Protein AF-A0A952RM89-F1 (afdb_monomer_lite)

Structure (mmCIF, N/CA/C/O backbone):
data_AF-A0A952RM89-F1
#
_entry.id   AF-A0A952RM89-F1
#
loop_
_atom_site.group_PDB
_atom_site.id
_atom_site.type_symbol
_atom_site.label_atom_id
_atom_site.label_alt_id
_atom_site.label_comp_id
_atom_site.label_asym_id
_atom_site.label_entity_id
_atom_site.label_seq_id
_atom_site.pdbx_PDB_ins_code
_atom_site.Cartn_x
_atom_site.Cartn_y
_atom_site.Cartn_z
_atom_site.occupancy
_atom_site.B_iso_or_equiv
_atom_site.auth_seq_id
_atom_site.auth_comp_id
_atom_site.auth_asym_id
_atom_site.auth_atom_id
_atom_site.pdbx_PDB_model_num
ATOM 1 N N . MET A 1 1 ? -12.213 40.954 59.043 1.00 38.50 1 MET A N 1
ATOM 2 C CA . MET A 1 1 ? -11.332 39.771 59.157 1.00 38.50 1 MET A CA 1
ATOM 3 C C . MET A 1 1 ? -11.614 38.886 57.953 1.00 38.50 1 MET A C 1
ATOM 5 O O . MET A 1 1 ? -12.607 38.172 57.959 1.00 38.50 1 MET A O 1
ATOM 9 N N . ASN A 1 2 ? -10.821 39.025 56.887 1.00 37.66 2 ASN A N 1
ATOM 10 C CA . ASN A 1 2 ? -11.003 38.271 55.644 1.00 37.66 2 ASN A CA 1
ATOM 11 C C . ASN A 1 2 ? -10.284 36.925 55.773 1.00 37.66 2 ASN A C 1
ATOM 13 O O . ASN A 1 2 ? -9.078 36.901 56.008 1.00 37.66 2 ASN A O 1
ATOM 17 N N . LYS A 1 3 ? -11.033 35.823 55.663 1.00 43.03 3 LYS A N 1
ATOM 18 C CA . LYS A 1 3 ? -10.481 34.467 55.589 1.00 43.03 3 LYS A CA 1
ATOM 19 C C . LYS A 1 3 ? -9.925 34.243 54.182 1.00 43.03 3 LYS A C 1
ATOM 21 O O . LYS A 1 3 ? -10.657 34.394 53.207 1.00 43.03 3 LYS A O 1
ATOM 26 N N . SER A 1 4 ? -8.641 33.916 54.094 1.00 46.44 4 SER A N 1
ATOM 27 C CA . SER A 1 4 ? -7.998 33.422 52.875 1.00 46.44 4 SER A CA 1
ATOM 28 C C . SER A 1 4 ? -8.667 32.117 52.417 1.00 46.44 4 SER A C 1
ATOM 30 O O . SER A 1 4 ? -9.022 31.311 53.279 1.00 46.44 4 SER A O 1
ATOM 32 N N . PRO A 1 5 ? -8.847 31.878 51.107 1.00 50.34 5 PRO A N 1
ATOM 33 C CA . PRO A 1 5 ? -9.315 30.588 50.622 1.00 50.34 5 PRO A CA 1
ATOM 34 C C . PRO A 1 5 ? -8.216 29.538 50.821 1.00 50.34 5 PRO A C 1
ATOM 36 O O . PRO A 1 5 ? -7.057 29.758 50.468 1.00 50.34 5 PRO A O 1
ATOM 39 N N . GLU A 1 6 ? -8.589 28.418 51.433 1.00 52.19 6 GLU A N 1
ATOM 40 C CA . GLU A 1 6 ? -7.735 27.256 51.662 1.00 52.19 6 GLU A CA 1
ATOM 41 C C . GLU A 1 6 ? -7.267 26.687 50.315 1.00 52.19 6 GLU A C 1
ATOM 43 O O . GLU A 1 6 ? -8.071 26.277 49.476 1.00 52.19 6 GLU A O 1
ATOM 48 N N . SER A 1 7 ? -5.951 26.696 50.094 1.00 53.19 7 SER A N 1
ATOM 49 C CA . SER A 1 7 ? -5.311 26.053 48.950 1.00 53.19 7 SER A CA 1
ATOM 50 C C . SER A 1 7 ? -5.584 24.550 48.997 1.00 53.19 7 SER A C 1
ATOM 52 O O . SER A 1 7 ? -5.191 23.878 49.950 1.00 53.19 7 SER A O 1
ATOM 54 N N . GLN A 1 8 ? -6.242 24.014 47.969 1.00 52.75 8 GLN A N 1
ATOM 55 C CA . GLN A 1 8 ? -6.371 22.568 47.791 1.00 52.75 8 GLN A CA 1
ATOM 56 C C . GLN A 1 8 ? -4.973 21.926 47.683 1.00 52.75 8 GLN A C 1
ATOM 58 O O . GLN A 1 8 ? -4.091 22.514 47.048 1.00 52.75 8 GLN A O 1
ATOM 63 N N . PRO A 1 9 ? -4.740 20.740 48.276 1.00 46.28 9 PRO A N 1
ATOM 64 C CA . PRO A 1 9 ? -3.473 20.038 48.122 1.00 46.28 9 PRO A CA 1
ATOM 65 C C . PRO A 1 9 ? -3.298 19.608 46.662 1.00 46.28 9 PRO A C 1
ATOM 67 O O . PRO A 1 9 ? -4.144 18.921 46.091 1.00 46.28 9 PRO A O 1
ATOM 70 N N . THR A 1 10 ? -2.193 20.032 46.052 1.00 49.34 10 THR A N 1
ATOM 71 C CA . THR A 1 10 ? -1.771 19.593 44.720 1.00 49.34 10 THR A CA 1
ATOM 72 C C . THR A 1 10 ? -1.633 18.067 44.725 1.00 49.34 10 THR A C 1
ATOM 74 O O . THR A 1 10 ? -0.950 17.552 45.614 1.00 49.34 10 THR A O 1
ATOM 77 N N . PRO A 1 11 ? -2.225 17.324 43.771 1.00 48.75 11 PRO A N 1
ATOM 78 C CA . PRO A 1 11 ? -1.987 15.889 43.675 1.00 48.75 11 PRO A CA 1
ATOM 79 C C . PRO A 1 11 ? -0.485 15.642 43.499 1.00 48.75 11 PRO A C 1
ATOM 81 O O . PRO A 1 11 ? 0.167 16.304 42.683 1.00 48.75 11 PRO A O 1
ATOM 84 N N . GLU A 1 12 ? 0.069 14.726 44.296 1.00 48.28 12 GLU A N 1
ATOM 85 C CA . GLU A 1 12 ? 1.467 14.313 44.202 1.00 48.28 12 GLU A CA 1
ATOM 86 C C . GLU A 1 12 ? 1.755 13.891 42.757 1.00 48.28 12 GLU A C 1
ATOM 88 O O . GLU A 1 12 ? 1.209 12.908 42.251 1.00 48.28 12 GLU A O 1
ATOM 93 N N . ARG A 1 13 ? 2.593 14.663 42.056 1.00 44.50 13 ARG A N 1
ATOM 94 C CA . ARG A 1 13 ? 3.084 14.267 40.737 1.00 44.50 13 ARG A CA 1
ATOM 95 C C . ARG A 1 13 ? 3.901 12.999 40.932 1.00 44.50 13 ARG A C 1
ATOM 97 O O . ARG A 1 13 ? 5.024 13.068 41.430 1.00 44.50 13 ARG A O 1
ATOM 104 N N . GLN A 1 14 ? 3.351 11.858 40.523 1.00 48.06 14 GLN A N 1
ATOM 105 C CA . GLN A 1 14 ? 4.152 10.653 40.357 1.00 48.06 14 GLN A CA 1
ATOM 106 C C . GLN A 1 14 ? 5.340 11.009 39.449 1.00 48.06 14 GLN A C 1
ATOM 108 O O . GLN A 1 14 ? 5.133 11.659 38.416 1.00 48.06 14 GLN A O 1
ATOM 113 N N . PRO A 1 15 ? 6.582 10.666 39.832 1.00 49.31 15 PRO A N 1
ATOM 114 C CA . PRO A 1 15 ? 7.746 10.982 39.022 1.00 49.31 15 PRO A CA 1
ATOM 115 C C . PRO A 1 15 ? 7.559 10.389 37.622 1.00 49.31 15 PRO A C 1
ATOM 117 O O . PRO A 1 15 ? 7.310 9.193 37.460 1.00 49.31 15 PRO A O 1
ATOM 120 N N . GLY A 1 16 ? 7.624 11.255 36.607 1.00 51.66 16 GLY A N 1
ATOM 121 C CA . GLY A 1 16 ? 7.595 10.843 35.207 1.00 51.66 16 GLY A CA 1
ATOM 122 C C . GLY A 1 16 ? 8.724 9.855 34.905 1.00 51.66 16 GLY A C 1
ATOM 123 O O . GLY A 1 16 ? 9.773 9.878 35.546 1.00 51.66 16 GLY A O 1
ATOM 124 N N . ARG A 1 17 ? 8.475 8.958 33.946 1.00 53.81 17 ARG A N 1
ATOM 125 C CA . ARG A 1 17 ? 9.337 7.813 33.618 1.00 53.81 17 ARG A CA 1
ATOM 126 C C . ARG A 1 17 ? 10.746 8.238 33.199 1.00 53.81 17 ARG A C 1
ATOM 128 O O . ARG A 1 17 ? 10.909 9.158 32.403 1.00 53.81 17 ARG A O 1
ATOM 135 N N . ASP A 1 18 ? 11.734 7.485 33.666 1.00 50.47 18 ASP A N 1
ATOM 136 C CA . ASP A 1 18 ? 13.108 7.575 33.188 1.00 50.47 18 ASP A CA 1
ATOM 137 C C . ASP A 1 18 ? 13.239 6.822 31.849 1.00 50.47 18 ASP A C 1
ATOM 139 O O . ASP A 1 18 ? 12.901 5.641 31.751 1.00 50.47 18 ASP A O 1
ATOM 143 N N . PHE A 1 19 ? 13.690 7.516 30.800 1.00 51.19 19 PHE A N 1
ATOM 144 C CA . PHE A 1 19 ? 13.893 6.969 29.448 1.00 51.19 19 PHE A CA 1
ATOM 145 C C . PHE A 1 19 ? 15.169 6.120 29.337 1.00 51.19 19 PHE A C 1
ATOM 147 O O . PHE A 1 19 ? 15.497 5.631 28.256 1.00 51.19 19 PHE A O 1
ATOM 154 N N . THR A 1 20 ? 15.904 5.966 30.439 1.00 50.66 20 THR A N 1
ATOM 155 C CA . THR A 1 20 ? 17.244 5.379 30.455 1.00 50.66 20 THR A CA 1
ATOM 156 C C . THR A 1 20 ? 17.312 3.939 30.971 1.00 50.66 20 THR A C 1
ATOM 158 O O . THR A 1 20 ? 18.407 3.381 30.970 1.00 50.66 20 THR A O 1
ATOM 161 N N . ASP A 1 21 ? 16.198 3.292 31.358 1.00 58.09 21 ASP A N 1
ATOM 162 C CA . ASP A 1 21 ? 16.218 1.877 31.783 1.00 58.09 21 ASP A CA 1
ATOM 163 C C . ASP A 1 21 ? 15.829 0.910 30.640 1.00 58.09 21 ASP A C 1
ATOM 165 O O . ASP A 1 21 ? 14.639 0.696 30.383 1.00 58.09 21 ASP A O 1
ATOM 169 N N . PRO A 1 22 ? 16.805 0.267 29.963 1.00 56.78 22 PRO A N 1
ATOM 170 C CA . PRO A 1 22 ? 16.560 -0.646 28.845 1.00 56.78 22 PRO A CA 1
ATOM 171 C C . PRO A 1 22 ? 15.954 -1.995 29.261 1.00 56.78 22 PRO A C 1
ATOM 173 O O . PRO A 1 22 ? 15.605 -2.796 28.397 1.00 56.78 22 PRO A O 1
ATOM 176 N N . ARG A 1 23 ? 15.833 -2.289 30.565 1.00 57.94 23 ARG A N 1
ATOM 177 C CA . ARG A 1 23 ? 15.307 -3.577 31.058 1.00 57.94 23 ARG A CA 1
ATOM 178 C C . ARG A 1 23 ? 13.782 -3.643 31.068 1.00 57.94 23 ARG A C 1
ATOM 180 O O . ARG A 1 23 ? 13.227 -4.713 31.306 1.00 57.94 23 ARG A O 1
ATOM 187 N N . ARG A 1 24 ? 13.101 -2.525 30.805 1.00 52.31 24 ARG A N 1
ATOM 188 C CA . ARG A 1 24 ? 11.641 -2.452 30.733 1.00 52.31 24 ARG A CA 1
ATOM 189 C C . ARG A 1 24 ? 11.214 -2.191 29.280 1.00 52.31 24 ARG A C 1
ATOM 191 O O . ARG A 1 24 ? 11.482 -1.103 28.774 1.00 52.31 24 ARG A O 1
ATOM 198 N N . PRO A 1 25 ? 10.558 -3.150 28.595 1.00 56.19 25 PRO A N 1
ATOM 199 C CA . PRO A 1 25 ? 10.031 -2.945 27.251 1.00 56.19 25 PRO A CA 1
ATOM 200 C C . PRO A 1 25 ? 9.177 -1.679 27.175 1.00 56.19 25 PRO A C 1
ATOM 202 O O . PRO A 1 25 ? 8.314 -1.437 28.030 1.00 56.19 25 PRO A O 1
ATOM 205 N N . LEU A 1 26 ? 9.405 -0.881 26.130 1.00 53.34 26 LEU A N 1
ATOM 206 C CA . LEU A 1 26 ? 8.572 0.279 25.827 1.00 53.34 26 LEU A CA 1
ATOM 207 C C . LEU A 1 26 ? 7.103 -0.168 25.762 1.00 53.34 26 LEU A C 1
ATOM 209 O O . LEU A 1 26 ? 6.768 -1.145 25.099 1.00 53.34 26 LEU A O 1
ATOM 213 N N . GLY A 1 27 ? 6.227 0.528 26.487 1.00 51.28 27 GLY A N 1
ATOM 214 C CA . GLY A 1 27 ? 4.789 0.236 26.494 1.00 51.28 27 GLY A CA 1
ATOM 215 C C . GLY A 1 27 ? 4.300 -0.777 27.540 1.00 51.28 27 GLY A C 1
ATOM 216 O O . GLY A 1 27 ? 3.088 -0.927 27.696 1.00 51.28 27 GLY A O 1
ATOM 217 N N . GLN A 1 28 ? 5.172 -1.418 28.329 1.00 42.41 28 GLN A N 1
ATOM 218 C CA . GLN A 1 28 ? 4.710 -2.336 29.381 1.00 42.41 28 GLN A CA 1
ATOM 219 C C . GLN A 1 28 ? 4.045 -1.565 30.545 1.00 42.41 28 GLN A C 1
ATOM 221 O O . GLN A 1 28 ? 4.678 -0.728 31.199 1.00 42.41 28 GLN A O 1
ATOM 226 N N . GLY A 1 29 ? 2.753 -1.830 30.781 1.00 50.50 29 GLY A N 1
ATOM 227 C CA . GLY A 1 29 ? 1.904 -1.133 31.762 1.00 50.50 29 GLY A CA 1
ATOM 228 C C . GLY A 1 29 ? 1.152 0.092 31.220 1.00 50.50 29 GLY A C 1
ATOM 229 O O . GLY A 1 29 ? 0.688 0.907 32.004 1.00 50.50 29 GLY A O 1
ATOM 230 N N . VAL A 1 30 ? 1.081 0.274 29.894 1.00 53.72 30 VAL A N 1
ATOM 231 C CA . VAL A 1 30 ? 0.222 1.300 29.253 1.00 53.72 30 VAL A CA 1
ATOM 232 C C . VAL A 1 30 ? -1.169 0.736 28.918 1.00 53.72 30 VAL A C 1
ATOM 234 O O . VAL A 1 30 ? -2.115 1.484 28.716 1.00 53.72 30 VAL A O 1
ATOM 237 N N . ILE A 1 31 ? -1.309 -0.592 28.914 1.00 49.28 31 ILE A N 1
ATOM 238 C CA . ILE A 1 31 ? -2.559 -1.308 28.632 1.00 49.28 31 ILE A CA 1
ATOM 239 C C . ILE A 1 31 ? -2.966 -2.095 29.884 1.00 49.28 31 ILE A C 1
ATOM 241 O O . ILE A 1 31 ? -3.150 -3.308 29.847 1.00 49.28 31 ILE A O 1
ATOM 245 N N . GLU A 1 32 ? -3.032 -1.436 31.037 1.00 45.38 32 GLU A N 1
ATOM 246 C CA . GLU A 1 32 ? -3.715 -2.019 32.192 1.00 45.38 32 GLU A CA 1
ATOM 247 C C . GLU A 1 32 ? -5.142 -1.477 32.219 1.00 45.38 32 GLU A C 1
ATOM 249 O O . GLU A 1 32 ? -5.386 -0.343 32.610 1.00 45.38 32 GLU A O 1
ATOM 254 N N . ARG A 1 33 ? -6.066 -2.332 31.757 1.00 45.19 33 ARG A N 1
ATOM 255 C CA . ARG A 1 33 ? -7.529 -2.173 31.798 1.00 45.19 33 ARG A CA 1
ATOM 256 C C . ARG A 1 33 ? -8.086 -0.968 31.032 1.00 45.19 33 ARG A C 1
ATOM 258 O O . ARG A 1 33 ? -8.640 -0.046 31.616 1.00 45.19 33 ARG A O 1
ATOM 265 N N . ALA A 1 34 ? -8.092 -1.063 29.704 1.00 44.91 34 ALA A N 1
ATOM 266 C CA . ALA A 1 34 ? -9.260 -0.560 28.987 1.00 44.91 34 ALA A CA 1
ATOM 267 C C . ALA A 1 34 ? -10.392 -1.566 29.245 1.00 44.91 34 ALA A C 1
ATOM 269 O O . ALA A 1 34 ? -10.423 -2.638 28.641 1.00 44.91 34 ALA A O 1
ATOM 270 N N . ASP A 1 35 ? -11.250 -1.280 30.225 1.00 41.12 35 ASP A N 1
ATOM 271 C CA . ASP A 1 35 ? -12.509 -2.008 30.386 1.00 41.12 35 ASP A CA 1
ATOM 272 C C . ASP A 1 35 ? -13.259 -1.942 29.041 1.00 41.12 35 ASP A C 1
ATOM 274 O O . ASP A 1 35 ? -13.369 -0.845 28.484 1.00 41.12 35 ASP A O 1
ATOM 278 N N . PRO A 1 36 ? -13.816 -3.043 28.501 1.00 47.62 36 PRO A N 1
ATOM 279 C CA . PRO A 1 36 ? -14.560 -2.989 27.239 1.00 47.62 36 PRO A CA 1
ATOM 280 C C . PRO A 1 36 ? -15.786 -2.056 27.305 1.00 47.62 36 PRO A C 1
ATOM 282 O O . PRO A 1 36 ? -16.352 -1.722 26.269 1.00 47.62 36 PRO A O 1
ATOM 285 N N . PHE A 1 37 ? -16.175 -1.612 28.509 1.00 48.97 37 PHE A N 1
ATOM 286 C CA . PHE A 1 37 ? -17.313 -0.725 28.761 1.00 48.97 37 PHE A CA 1
ATOM 287 C C . PHE A 1 37 ? -17.040 0.420 29.762 1.00 48.97 37 PHE A C 1
ATOM 289 O O . PHE A 1 37 ? -17.991 1.010 30.270 1.00 48.97 37 PHE A O 1
ATOM 296 N N . GLY A 1 38 ? -15.786 0.754 30.084 1.00 37.59 38 GLY A N 1
ATOM 297 C CA 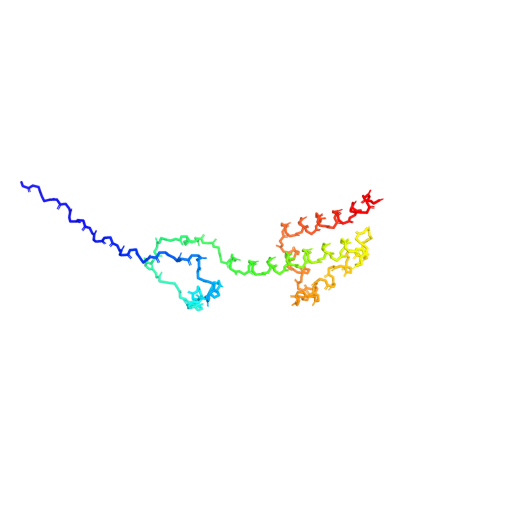. GLY A 1 38 ? -15.479 1.554 31.281 1.00 37.59 38 GLY A CA 1
ATOM 298 C C . GLY A 1 38 ? -14.627 2.792 31.035 1.00 37.59 38 GLY A C 1
ATOM 299 O O . GLY A 1 38 ? -13.414 2.696 30.88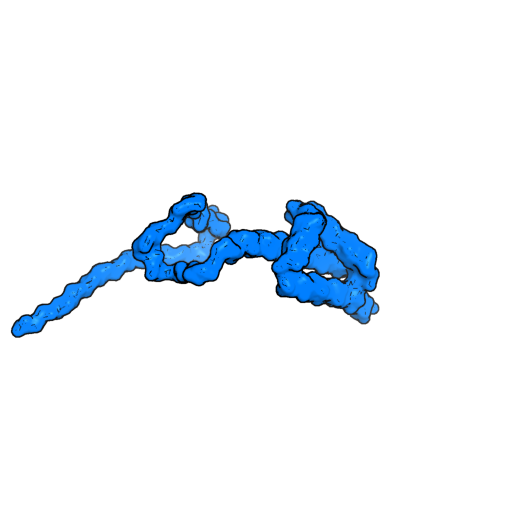5 1.00 37.59 38 GLY A O 1
ATOM 300 N N . GLY A 1 39 ? -15.267 3.959 31.098 1.00 43.12 39 GLY A N 1
ATOM 301 C CA . GLY A 1 39 ? -14.643 5.225 31.474 1.00 43.12 39 GLY A CA 1
ATOM 302 C C . GLY A 1 39 ? -15.492 5.881 32.565 1.00 43.12 39 GLY A C 1
ATOM 303 O O . GLY A 1 39 ? -16.720 5.900 32.457 1.00 43.12 39 GLY A O 1
ATOM 304 N N . ASP A 1 40 ? -14.846 6.362 33.625 1.00 44.03 40 ASP A N 1
ATOM 305 C CA . ASP A 1 40 ? -15.455 7.083 34.746 1.00 44.03 40 ASP A CA 1
ATOM 306 C C . ASP A 1 40 ? -16.289 8.281 34.242 1.00 44.03 40 ASP A C 1
ATOM 308 O O . ASP A 1 40 ? -15.842 9.056 33.396 1.00 44.03 40 ASP A O 1
ATOM 312 N N . MET A 1 41 ? -17.516 8.449 34.751 1.00 48.56 41 MET A N 1
ATOM 313 C CA . MET A 1 41 ? -18.380 9.583 34.389 1.00 48.56 41 MET A CA 1
ATOM 314 C C . MET A 1 41 ? -17.880 10.930 34.941 1.00 48.56 41 MET A C 1
ATOM 316 O O . MET A 1 41 ? -18.397 11.971 34.534 1.00 48.56 41 MET A O 1
ATOM 320 N N . THR A 1 42 ? -16.906 10.927 35.855 1.00 47.84 42 THR A N 1
ATOM 321 C CA . THR A 1 42 ? -16.432 12.119 36.572 1.00 47.84 42 THR A CA 1
ATOM 322 C C . THR A 1 42 ? -15.030 12.598 36.180 1.00 47.84 42 THR A C 1
ATOM 324 O O . THR A 1 42 ? -14.717 13.764 36.431 1.00 47.84 42 THR A O 1
ATOM 327 N N . GLU A 1 43 ? -14.223 11.803 35.463 1.00 44.56 43 GLU A N 1
ATOM 328 C CA . GLU A 1 43 ? -12.957 12.270 34.869 1.00 44.56 43 GLU A CA 1
ATOM 329 C C . GLU A 1 43 ? -13.203 13.044 33.566 1.00 44.56 43 GLU A C 1
ATOM 331 O O . GLU A 1 43 ? -12.964 12.604 32.442 1.00 44.56 43 GLU A O 1
ATOM 336 N N . GLY A 1 44 ? -13.725 14.255 33.723 1.00 44.38 44 GLY A N 1
ATOM 337 C CA . GLY A 1 44 ? -13.983 15.183 32.637 1.00 44.38 44 GLY A CA 1
ATOM 338 C C . GLY A 1 44 ? -12.840 16.155 32.360 1.00 44.38 44 GLY A C 1
ATOM 339 O O . GLY A 1 44 ? -13.130 17.337 32.316 1.00 44.38 44 GLY A O 1
ATOM 340 N N . VAL A 1 45 ? -11.582 15.740 32.148 1.00 44.22 45 VAL A N 1
ATOM 341 C CA . VAL A 1 45 ? -10.558 16.615 31.519 1.00 44.22 45 VAL A CA 1
ATOM 342 C C . VAL A 1 45 ? -9.483 15.790 30.799 1.00 44.22 45 VAL A C 1
ATOM 344 O O . VAL A 1 45 ? -8.368 15.716 31.273 1.00 44.22 45 VAL A O 1
ATOM 347 N N . TYR A 1 46 ? -9.810 15.167 29.665 1.00 44.69 46 TYR A N 1
ATOM 348 C CA . TYR A 1 46 ? -8.953 15.028 28.468 1.00 44.69 46 TYR A CA 1
ATOM 349 C C . TYR A 1 46 ? -9.829 14.441 27.348 1.00 44.69 46 TYR A C 1
ATOM 351 O O . TYR A 1 46 ? -9.930 13.236 27.167 1.00 44.69 46 TYR A O 1
ATOM 359 N N . GLY A 1 47 ? -10.509 15.324 26.608 1.00 39.62 47 GLY A N 1
ATOM 360 C CA . GLY A 1 47 ? -10.979 15.024 25.251 1.00 39.62 47 GLY A CA 1
ATOM 361 C C . GLY A 1 47 ? -12.122 14.017 25.112 1.00 39.62 47 GLY A C 1
ATOM 362 O O . GLY A 1 47 ? -12.046 13.126 24.272 1.00 39.62 47 GLY A O 1
ATOM 363 N N . ARG A 1 48 ? -13.221 14.183 25.858 1.00 34.88 48 ARG A N 1
ATOM 364 C CA . ARG A 1 48 ? -14.496 13.544 25.498 1.00 34.88 48 ARG A CA 1
ATOM 365 C C . ARG A 1 48 ? -14.991 14.169 24.187 1.00 34.88 48 ARG A C 1
ATOM 367 O O . ARG A 1 48 ? -15.601 15.23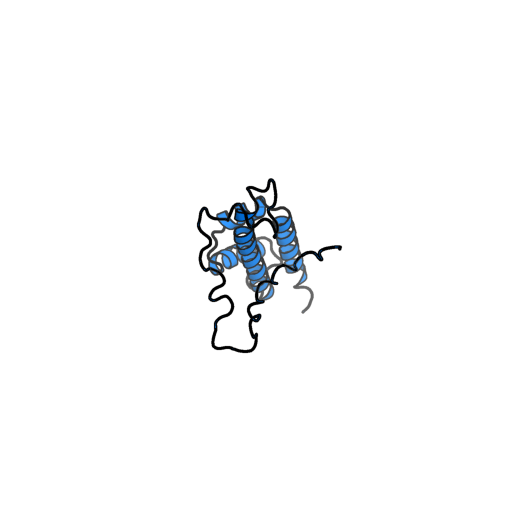7 24.197 1.00 34.88 48 ARG A O 1
ATOM 374 N N . ALA A 1 49 ? -14.678 13.540 23.056 1.00 36.06 49 ALA A N 1
ATOM 375 C CA . ALA A 1 49 ? -15.241 13.920 21.768 1.00 36.06 49 ALA A CA 1
ATOM 376 C C . ALA A 1 49 ? -16.748 13.628 21.793 1.00 36.06 49 ALA A C 1
ATOM 378 O O . ALA A 1 49 ? -17.187 12.477 21.784 1.00 36.06 49 ALA A O 1
ATOM 379 N N . ASN A 1 50 ? -17.545 14.691 21.876 1.00 36.62 50 ASN A N 1
ATOM 380 C CA . ASN A 1 50 ? -18.981 14.629 21.655 1.00 36.62 50 ASN A CA 1
ATOM 381 C C . ASN A 1 50 ? -19.228 14.221 20.192 1.00 36.62 50 ASN A C 1
ATOM 383 O O . ASN A 1 50 ? -18.737 14.879 19.282 1.00 36.62 50 ASN A O 1
ATOM 387 N N . VAL A 1 51 ? -20.011 13.158 19.981 1.00 40.12 51 VAL A N 1
ATOM 388 C CA . VAL A 1 51 ? -20.514 12.709 18.666 1.00 40.12 51 VAL A CA 1
ATOM 389 C C . VAL A 1 51 ? -19.411 12.276 17.687 1.00 40.12 51 VAL A C 1
ATOM 391 O O . VAL A 1 51 ? -19.194 12.868 16.635 1.00 40.12 51 VAL A O 1
ATOM 394 N N . SER A 1 52 ? -18.705 11.196 18.014 1.00 41.00 52 SER A N 1
ATOM 395 C CA . SER A 1 52 ? -17.836 10.488 17.065 1.00 41.00 52 SER A CA 1
ATOM 396 C C . SER A 1 52 ? -17.797 8.999 17.395 1.00 41.00 52 SER A C 1
ATOM 398 O O . SER A 1 52 ? -16.793 8.458 17.845 1.00 41.00 52 SER A O 1
ATOM 400 N N . ALA A 1 53 ? -18.932 8.336 17.193 1.00 39.62 53 ALA A N 1
ATOM 401 C CA . ALA A 1 53 ? -19.091 6.899 17.401 1.00 39.62 53 ALA A CA 1
ATOM 402 C C . ALA A 1 53 ? -18.404 6.020 16.324 1.00 39.62 53 ALA A C 1
ATOM 404 O O . ALA A 1 53 ? -18.658 4.825 16.298 1.00 39.62 53 ALA A O 1
ATOM 405 N N . ASP A 1 54 ? -17.507 6.576 15.494 1.00 45.28 54 ASP A N 1
ATOM 406 C CA . ASP A 1 54 ? -16.747 5.853 14.450 1.00 45.28 54 ASP A CA 1
ATOM 407 C C . ASP A 1 54 ? -15.213 6.016 14.540 1.00 45.28 54 ASP A C 1
ATOM 409 O O . ASP A 1 54 ? -14.464 5.395 13.789 1.00 45.28 54 ASP A O 1
ATOM 413 N N . ILE A 1 55 ? -14.685 6.816 15.475 1.00 42.81 55 ILE A N 1
ATOM 414 C CA . ILE A 1 55 ? -13.244 7.157 15.492 1.00 42.81 55 ILE A CA 1
ATOM 415 C C . ILE A 1 55 ? -12.372 6.062 16.150 1.00 42.81 55 ILE A C 1
ATOM 417 O O . ILE A 1 55 ? -11.150 6.054 16.009 1.00 42.81 55 ILE A O 1
ATOM 421 N N . GLY A 1 56 ? -12.981 5.066 16.801 1.00 41.72 56 GLY A N 1
ATOM 422 C CA . GLY A 1 56 ? -12.266 3.944 17.428 1.00 41.72 56 GLY A CA 1
ATOM 423 C C . GLY A 1 56 ? -11.999 2.738 16.517 1.00 41.72 56 GLY A C 1
ATOM 424 O O . GLY A 1 56 ? -11.136 1.924 16.840 1.00 41.72 56 GLY A O 1
ATOM 425 N N . HIS A 1 57 ? -12.704 2.615 15.386 1.00 49.91 57 HIS A N 1
ATOM 426 C CA . HIS A 1 57 ? -12.576 1.466 14.477 1.00 49.91 57 HIS A CA 1
ATOM 427 C C . HIS A 1 57 ? -11.666 1.718 13.261 1.00 49.91 57 HIS A C 1
ATOM 429 O O . HIS A 1 57 ? -11.169 0.758 12.684 1.00 49.91 57 HIS A O 1
ATOM 435 N N . GLY A 1 58 ? -11.320 2.973 12.948 1.00 63.88 58 GLY A N 1
ATOM 436 C CA . GLY A 1 58 ? -10.498 3.304 11.774 1.00 63.88 58 GLY A CA 1
ATOM 437 C C . GLY A 1 58 ? -8.976 3.291 11.980 1.00 63.88 58 GLY A C 1
ATOM 438 O O . GLY A 1 58 ? -8.240 3.040 11.033 1.00 63.88 58 GLY A O 1
ATOM 439 N N . VAL A 1 59 ? -8.454 3.540 13.190 1.00 79.69 59 VAL A N 1
ATOM 440 C CA . VAL A 1 59 ? -6.993 3.724 13.381 1.00 79.69 59 VAL A CA 1
ATOM 441 C C . VAL A 1 59 ? -6.210 2.436 13.121 1.00 79.69 59 VAL A C 1
ATOM 443 O O . VAL A 1 59 ? -5.182 2.462 12.445 1.00 79.69 59 VAL A O 1
ATOM 446 N N . ALA A 1 60 ? -6.695 1.303 13.632 1.00 84.06 60 ALA A N 1
ATOM 447 C CA . ALA A 1 60 ? -6.051 0.009 13.417 1.00 84.06 60 ALA A CA 1
ATOM 448 C C . ALA A 1 60 ? -6.145 -0.433 11.947 1.00 84.06 60 ALA A C 1
ATOM 450 O O . ALA A 1 60 ? -5.167 -0.927 11.391 1.00 84.06 60 ALA A O 1
ATOM 451 N N . GLU A 1 61 ? -7.293 -0.214 11.303 1.00 87.31 61 GLU A N 1
ATOM 452 C CA . GLU A 1 61 ? -7.493 -0.499 9.878 1.00 87.31 61 GLU A CA 1
ATOM 453 C C . GLU A 1 61 ? -6.584 0.371 9.001 1.00 87.31 61 GLU A C 1
ATOM 455 O O . GLU A 1 61 ? -5.863 -0.146 8.145 1.00 87.31 61 GLU A O 1
ATOM 460 N N . ARG A 1 62 ? -6.499 1.674 9.291 1.00 90.88 62 ARG A N 1
ATOM 461 C CA . ARG A 1 62 ? -5.556 2.583 8.628 1.00 90.88 62 ARG A CA 1
ATOM 462 C C . ARG A 1 62 ? -4.113 2.147 8.824 1.00 90.88 62 ARG A C 1
ATOM 464 O O . ARG A 1 62 ? -3.346 2.153 7.866 1.00 90.88 62 ARG A O 1
ATOM 471 N N . ALA A 1 63 ? -3.736 1.735 10.034 1.00 92.44 63 ALA A N 1
ATOM 472 C CA . ALA A 1 63 ? -2.389 1.246 10.301 1.00 92.44 63 ALA A CA 1
ATOM 473 C C . ALA A 1 63 ? -2.057 0.011 9.447 1.00 92.44 63 ALA A C 1
ATOM 475 O O . ALA A 1 63 ? -0.987 -0.021 8.842 1.00 92.44 63 ALA A O 1
ATOM 476 N N . LYS A 1 64 ? -2.985 -0.951 9.318 1.00 92.69 64 LYS A N 1
ATOM 477 C CA . LYS A 1 64 ? -2.823 -2.111 8.421 1.00 92.69 64 LYS A CA 1
ATOM 478 C C . LYS A 1 64 ? -2.559 -1.669 6.982 1.00 92.69 64 LYS A C 1
ATOM 480 O O . LYS A 1 64 ? -1.571 -2.095 6.386 1.00 92.69 64 LYS A O 1
ATOM 485 N N . ALA A 1 65 ? -3.402 -0.789 6.439 1.00 94.75 65 ALA A N 1
ATOM 486 C CA . ALA A 1 65 ? -3.270 -0.31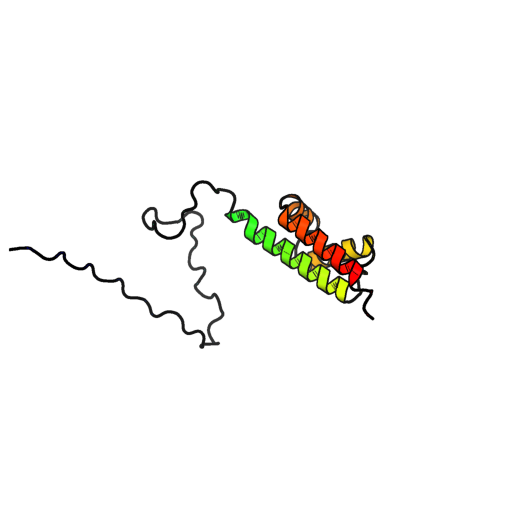8 5.062 1.00 94.75 65 ALA A CA 1
ATOM 487 C C . ALA A 1 65 ? -1.960 0.453 4.828 1.00 94.75 65 ALA A C 1
ATOM 489 O O . ALA A 1 65 ? -1.276 0.217 3.833 1.00 94.75 65 ALA A O 1
ATOM 490 N N . VAL A 1 66 ? -1.555 1.316 5.765 1.00 96.50 66 VAL A N 1
ATOM 491 C CA . VAL A 1 66 ? -0.274 2.040 5.697 1.00 96.50 66 VAL A CA 1
ATOM 492 C C . VAL A 1 66 ? 0.913 1.076 5.752 1.00 96.50 66 VAL A C 1
ATOM 494 O O . VAL A 1 66 ? 1.871 1.248 4.997 1.00 96.50 66 VAL A O 1
ATOM 497 N N . SER A 1 67 ? 0.870 0.050 6.608 1.00 96.81 67 SER A N 1
ATOM 498 C CA . SER A 1 67 ? 1.914 -0.978 6.664 1.00 96.81 67 SER A CA 1
ATOM 499 C C . SER A 1 67 ? 2.037 -1.743 5.345 1.00 96.81 67 SER A C 1
ATOM 501 O O . SER A 1 67 ? 3.156 -1.931 4.866 1.00 96.81 67 SER A O 1
ATOM 503 N N . VAL A 1 68 ? 0.910 -2.120 4.731 1.00 97.75 68 VAL A N 1
ATOM 504 C CA . VAL A 1 68 ? 0.887 -2.763 3.407 1.00 97.75 68 VAL A CA 1
ATOM 505 C C . VAL A 1 68 ? 1.488 -1.841 2.346 1.00 97.75 68 VAL A C 1
ATOM 507 O O . VAL A 1 68 ? 2.373 -2.266 1.608 1.00 97.75 68 VAL A O 1
ATOM 510 N N . LEU A 1 69 ? 1.082 -0.569 2.302 1.00 97.25 69 LEU A N 1
ATOM 511 C CA . LEU A 1 69 ? 1.579 0.402 1.321 1.00 97.25 69 LEU A CA 1
ATOM 512 C C . LEU A 1 69 ? 3.090 0.622 1.419 1.00 97.25 69 LEU A C 1
ATOM 514 O O . LEU A 1 69 ? 3.782 0.549 0.404 1.00 97.25 69 LEU A O 1
ATOM 518 N N . ARG A 1 70 ? 3.621 0.805 2.635 1.00 96.62 70 ARG A N 1
ATOM 519 C CA . ARG A 1 70 ? 5.074 0.898 2.854 1.00 96.62 70 ARG A CA 1
ATOM 520 C C . ARG A 1 70 ? 5.790 -0.367 2.406 1.00 96.62 70 ARG A C 1
ATOM 522 O O . ARG A 1 70 ? 6.847 -0.300 1.786 1.00 96.62 70 ARG A O 1
ATOM 529 N N . LYS A 1 71 ? 5.213 -1.537 2.690 1.00 96.56 71 LYS A N 1
ATOM 530 C CA . LYS A 1 71 ? 5.847 -2.791 2.296 1.00 96.56 71 LYS A CA 1
ATOM 531 C C . LYS A 1 71 ? 5.831 -2.998 0.783 1.00 96.56 71 LYS A C 1
ATOM 533 O O . LYS A 1 71 ? 6.805 -3.510 0.235 1.00 96.56 71 LYS A O 1
ATOM 538 N N . ALA A 1 72 ? 4.758 -2.596 0.111 1.00 95.75 72 ALA A N 1
ATOM 539 C CA . ALA A 1 72 ? 4.669 -2.633 -1.340 1.00 95.75 72 ALA A CA 1
ATOM 540 C C . ALA A 1 72 ? 5.700 -1.696 -1.984 1.00 95.75 72 ALA A C 1
ATOM 542 O O . ALA A 1 72 ? 6.377 -2.106 -2.924 1.00 95.75 72 ALA A O 1
ATOM 543 N N . GLU A 1 73 ? 5.874 -0.487 -1.445 1.00 95.06 73 GLU A N 1
ATOM 544 C CA . GLU A 1 73 ? 6.911 0.458 -1.876 1.00 95.06 73 GLU A CA 1
ATOM 545 C C . GLU A 1 73 ? 8.314 -0.160 -1.790 1.00 95.06 73 GLU A C 1
ATOM 547 O O . GLU A 1 73 ? 9.043 -0.160 -2.778 1.00 95.06 73 GLU A O 1
ATOM 552 N N . GLU A 1 74 ? 8.668 -0.778 -0.658 1.00 93.69 74 GLU A N 1
ATOM 553 C CA . GLU A 1 74 ? 9.952 -1.478 -0.497 1.00 93.69 74 GLU A CA 1
ATOM 554 C C . GLU A 1 74 ? 10.152 -2.599 -1.531 1.00 93.69 74 GLU A C 1
ATOM 556 O O . GLU A 1 74 ? 11.238 -2.753 -2.095 1.00 93.69 74 GLU A O 1
ATOM 561 N N . LEU A 1 75 ? 9.111 -3.402 -1.778 1.00 92.75 75 LEU A N 1
ATOM 562 C CA . LEU A 1 75 ? 9.164 -4.493 -2.754 1.00 92.75 75 LEU A CA 1
ATOM 563 C C . LEU A 1 75 ? 9.388 -3.950 -4.171 1.00 92.75 75 LEU A C 1
ATOM 565 O O . LEU A 1 75 ? 10.248 -4.456 -4.892 1.00 92.75 75 LEU A O 1
ATOM 569 N N . MET A 1 76 ? 8.681 -2.885 -4.546 1.00 93.38 76 MET A N 1
ATOM 570 C CA . MET A 1 76 ? 8.843 -2.238 -5.849 1.00 93.38 76 MET A CA 1
ATOM 571 C C . MET A 1 76 ? 10.206 -1.560 -6.000 1.00 93.38 76 MET A C 1
ATOM 573 O O . MET A 1 76 ? 10.823 -1.666 -7.059 1.00 93.38 76 MET A O 1
ATOM 577 N N . ALA A 1 77 ? 10.722 -0.933 -4.940 1.00 89.94 77 ALA A N 1
ATOM 578 C CA . ALA A 1 77 ? 12.057 -0.339 -4.922 1.00 89.94 77 ALA A CA 1
ATOM 579 C C . ALA A 1 77 ? 13.167 -1.386 -5.122 1.00 89.94 77 ALA A C 1
ATOM 581 O O . ALA A 1 77 ? 14.196 -1.092 -5.724 1.00 89.94 77 ALA A O 1
ATOM 582 N N . SER A 1 78 ? 12.945 -2.630 -4.680 1.00 87.62 78 SER A N 1
ATOM 583 C CA . SER A 1 78 ? 13.864 -3.747 -4.947 1.00 87.62 78 SER A CA 1
ATOM 584 C C . SER A 1 78 ? 13.824 -4.263 -6.396 1.00 87.62 78 SER A C 1
ATOM 586 O O . SER A 1 78 ? 14.616 -5.131 -6.763 1.00 87.62 78 SER A O 1
ATOM 588 N N . GLY A 1 79 ? 12.906 -3.751 -7.224 1.00 81.62 79 GLY A N 1
ATOM 589 C CA . GLY A 1 79 ? 12.716 -4.157 -8.618 1.00 81.62 79 GLY A CA 1
ATOM 590 C C . GLY A 1 79 ? 11.974 -5.484 -8.799 1.00 81.62 79 GLY A C 1
ATOM 591 O O . GLY A 1 79 ? 11.838 -5.947 -9.932 1.00 81.62 79 GLY A O 1
ATOM 592 N N . ASN A 1 80 ? 11.494 -6.101 -7.713 1.00 82.19 80 ASN A N 1
ATOM 593 C CA . ASN A 1 80 ? 10.733 -7.344 -7.751 1.00 82.19 80 ASN A CA 1
ATOM 594 C C . ASN A 1 80 ? 9.591 -7.322 -6.715 1.00 82.19 80 ASN A C 1
ATOM 596 O O . ASN A 1 80 ? 9.815 -7.655 -5.545 1.00 82.19 80 ASN A O 1
ATOM 600 N N . PRO A 1 81 ? 8.358 -6.976 -7.120 1.00 86.44 81 PRO A N 1
ATOM 601 C CA . PRO A 1 81 ? 7.864 -6.848 -8.498 1.00 86.44 81 PRO A CA 1
ATOM 602 C C . PRO A 1 81 ? 8.116 -5.470 -9.146 1.00 86.44 81 PRO A C 1
ATOM 604 O O . PRO A 1 81 ? 8.455 -4.498 -8.477 1.00 86.44 81 PRO A O 1
ATOM 607 N N . ASP A 1 82 ? 7.955 -5.390 -10.472 1.00 88.12 82 ASP A N 1
ATOM 608 C CA . ASP A 1 82 ? 8.216 -4.184 -11.272 1.00 88.12 82 ASP A CA 1
ATOM 609 C C . ASP A 1 82 ? 7.137 -3.096 -11.104 1.00 88.12 82 ASP A C 1
ATOM 611 O O . ASP A 1 82 ? 6.089 -3.131 -11.756 1.00 88.12 82 ASP A O 1
ATOM 615 N N . GLY A 1 83 ? 7.431 -2.082 -10.287 1.00 88.62 83 GLY A N 1
ATOM 616 C CA . GLY A 1 83 ? 6.535 -0.950 -10.022 1.00 88.62 83 GLY A CA 1
ATOM 617 C C . GLY A 1 83 ? 6.216 -0.043 -11.223 1.00 88.62 83 GLY A C 1
ATOM 618 O O . GLY A 1 83 ? 5.267 0.744 -11.165 1.00 88.62 83 GLY A O 1
ATOM 619 N N . GLY A 1 84 ? 6.945 -0.159 -12.340 1.00 89.25 84 GLY A N 1
ATOM 620 C CA . GLY A 1 84 ? 6.638 0.581 -13.569 1.00 89.25 84 GLY A CA 1
ATOM 621 C C . GLY A 1 84 ? 5.360 0.094 -14.259 1.00 89.25 84 GLY A C 1
ATOM 622 O O . GLY A 1 84 ? 4.658 0.870 -14.912 1.00 89.25 84 GLY A O 1
ATOM 623 N N . THR A 1 85 ? 5.007 -1.175 -14.058 1.00 89.75 85 THR A N 1
ATOM 624 C CA . THR A 1 85 ? 3.840 -1.821 -14.676 1.00 89.75 85 THR A CA 1
ATOM 625 C C . THR A 1 85 ? 2.649 -1.863 -13.724 1.00 89.75 85 THR A C 1
ATOM 627 O O . THR A 1 85 ? 2.816 -1.909 -12.509 1.00 89.75 85 THR A O 1
ATOM 630 N N . GLU A 1 86 ? 1.428 -1.844 -14.258 1.00 91.38 86 GLU A N 1
ATOM 631 C CA . GLU A 1 86 ? 0.219 -1.976 -13.433 1.00 91.38 86 GLU A CA 1
ATOM 632 C C . GLU A 1 86 ? 0.145 -3.339 -12.737 1.00 91.38 86 GLU A C 1
ATOM 634 O O . GLU A 1 86 ? -0.041 -3.389 -11.521 1.00 91.38 86 GLU A O 1
ATOM 639 N N . ASP A 1 87 ? 0.423 -4.417 -13.474 1.00 91.19 87 ASP A N 1
ATOM 640 C CA . ASP A 1 87 ? 0.474 -5.777 -12.931 1.00 91.19 87 ASP A CA 1
ATOM 641 C C . ASP A 1 87 ? 1.521 -5.912 -11.823 1.00 91.19 87 ASP A C 1
ATOM 643 O O . ASP A 1 87 ? 1.255 -6.499 -10.774 1.00 91.19 87 ASP A O 1
ATOM 647 N N . GLY A 1 88 ? 2.710 -5.333 -12.011 1.00 90.56 88 GLY A N 1
ATOM 648 C CA . GLY A 1 88 ? 3.758 -5.364 -10.997 1.00 90.56 88 GLY A CA 1
ATOM 649 C C . GLY A 1 88 ? 3.384 -4.581 -9.737 1.00 90.56 88 GLY A C 1
ATOM 650 O O . GLY A 1 88 ? 3.649 -5.054 -8.632 1.00 90.56 88 GLY A O 1
ATOM 651 N N . ARG A 1 89 ? 2.683 -3.448 -9.873 1.00 94.00 89 ARG A N 1
ATOM 652 C CA . ARG A 1 89 ? 2.135 -2.698 -8.731 1.00 94.00 89 ARG A CA 1
ATOM 653 C C . ARG A 1 89 ? 1.053 -3.477 -7.987 1.00 94.00 89 ARG A C 1
ATOM 655 O O . ARG A 1 89 ? 1.113 -3.569 -6.760 1.00 94.00 89 ARG A O 1
ATOM 662 N N . ARG A 1 90 ? 0.102 -4.100 -8.697 1.00 95.75 90 ARG A N 1
ATOM 663 C CA . ARG A 1 90 ? -0.912 -4.953 -8.050 1.00 95.75 90 ARG A CA 1
ATOM 664 C C . ARG A 1 90 ? -0.256 -6.136 -7.344 1.00 95.75 90 ARG A C 1
ATOM 666 O O . ARG A 1 90 ? -0.566 -6.409 -6.186 1.00 95.75 90 ARG A O 1
ATOM 673 N N . ARG A 1 91 ? 0.728 -6.770 -7.986 1.00 94.62 91 ARG A N 1
ATOM 674 C CA . ARG A 1 91 ? 1.485 -7.872 -7.389 1.00 94.62 91 ARG A CA 1
ATOM 675 C C . ARG A 1 91 ? 2.256 -7.448 -6.138 1.00 94.62 91 ARG A C 1
ATOM 677 O O . ARG A 1 91 ? 2.370 -8.240 -5.203 1.00 94.62 91 ARG A O 1
ATOM 684 N N . ALA A 1 92 ? 2.771 -6.217 -6.092 1.00 95.69 92 ALA A N 1
ATOM 685 C CA . ALA A 1 92 ? 3.441 -5.675 -4.909 1.00 95.69 92 ALA A CA 1
ATOM 686 C C . ALA A 1 92 ? 2.494 -5.607 -3.709 1.00 95.69 92 ALA A C 1
ATOM 688 O O . ALA A 1 92 ? 2.871 -6.019 -2.614 1.00 95.69 92 ALA A O 1
ATOM 689 N N . ILE A 1 93 ? 1.265 -5.131 -3.935 1.00 96.94 93 ILE A N 1
ATOM 690 C CA . ILE A 1 93 ? 0.218 -5.057 -2.912 1.00 96.94 93 ILE A CA 1
ATOM 691 C C . ILE A 1 93 ? -0.150 -6.450 -2.407 1.00 96.94 93 ILE A C 1
ATOM 693 O O . ILE A 1 93 ? -0.115 -6.675 -1.204 1.00 96.94 93 ILE A O 1
ATOM 697 N N . GLU A 1 94 ? -0.409 -7.409 -3.296 1.00 96.69 94 GLU A N 1
ATOM 698 C CA . GLU A 1 94 ? -0.741 -8.788 -2.902 1.00 96.69 94 GLU A CA 1
ATOM 699 C C . GLU A 1 94 ? 0.346 -9.422 -2.019 1.00 96.69 94 GLU A C 1
ATOM 701 O O . GLU A 1 94 ? 0.062 -10.030 -0.984 1.00 96.69 94 GLU A O 1
ATOM 706 N N . LEU A 1 95 ? 1.614 -9.260 -2.408 1.00 95.56 95 LEU A N 1
ATOM 707 C CA . LEU A 1 95 ? 2.747 -9.778 -1.642 1.00 95.56 95 LEU A CA 1
ATOM 708 C C . LEU A 1 95 ? 2.920 -9.045 -0.305 1.00 95.56 95 LEU A C 1
ATOM 710 O O . LEU A 1 95 ? 3.259 -9.673 0.701 1.00 95.56 95 LEU A O 1
ATOM 714 N N . ALA A 1 96 ? 2.698 -7.731 -0.282 1.00 96.19 96 ALA A N 1
ATOM 715 C CA . ALA A 1 96 ? 2.734 -6.925 0.931 1.00 96.19 96 ALA A CA 1
ATOM 716 C C . ALA A 1 96 ? 1.625 -7.329 1.914 1.00 96.19 96 ALA A C 1
ATOM 718 O O . ALA A 1 96 ? 1.923 -7.562 3.084 1.00 96.19 96 ALA A O 1
ATOM 719 N N . CYS A 1 97 ? 0.394 -7.513 1.433 1.00 95.44 97 CYS A N 1
ATOM 720 C CA . CYS A 1 97 ? -0.737 -8.064 2.181 1.00 95.44 97 CYS A CA 1
ATOM 721 C C . CYS A 1 97 ? -0.364 -9.391 2.856 1.00 95.44 97 CYS A C 1
ATOM 723 O O . CYS A 1 97 ? -0.424 -9.500 4.084 1.00 95.44 97 CYS A O 1
ATOM 725 N N . GLY A 1 98 ? 0.161 -10.351 2.086 1.00 93.88 98 GLY A N 1
ATOM 726 C CA . GLY A 1 98 ? 0.611 -11.639 2.623 1.00 93.88 98 GLY A CA 1
ATOM 727 C C . GLY A 1 98 ? 1.699 -11.520 3.700 1.00 93.88 98 GLY A C 1
ATOM 728 O O . GLY A 1 98 ? 1.692 -12.276 4.669 1.00 93.88 98 GLY A O 1
ATOM 729 N N . ARG A 1 99 ? 2.616 -10.549 3.585 1.00 95.25 99 ARG A N 1
ATOM 730 C CA . ARG A 1 99 ? 3.673 -10.304 4.589 1.00 95.25 99 ARG A CA 1
ATOM 731 C C . ARG A 1 99 ? 3.176 -9.591 5.841 1.00 95.25 99 ARG A C 1
ATOM 733 O O . ARG A 1 99 ? 3.739 -9.799 6.912 1.00 95.25 99 ARG A O 1
ATOM 740 N N . CYS A 1 100 ? 2.165 -8.743 5.706 1.00 92.12 100 CYS A N 1
ATOM 741 C CA . CYS A 1 100 ? 1.562 -8.012 6.814 1.00 92.12 100 CYS A CA 1
ATOM 742 C C . CYS A 1 100 ? 0.451 -8.808 7.516 1.00 92.12 100 CYS A C 1
ATOM 744 O O . CYS A 1 100 ? -0.057 -8.346 8.534 1.00 92.12 100 CYS A O 1
ATOM 746 N N . GLY A 1 101 ? 0.086 -9.987 6.999 1.00 93.12 101 GLY A N 1
ATOM 747 C CA . GLY A 1 101 ? -1.011 -10.793 7.536 1.00 93.12 101 GLY A CA 1
ATOM 748 C C . GLY A 1 101 ? -2.380 -10.149 7.312 1.00 93.12 101 GLY A C 1
ATOM 749 O O . GLY A 1 101 ? -3.263 -10.293 8.151 1.00 93.12 101 GLY A O 1
ATOM 750 N N . VAL A 1 102 ? -2.530 -9.406 6.213 1.00 91.31 102 VAL A N 1
ATOM 751 C CA . VAL A 1 102 ? -3.767 -8.722 5.822 1.00 91.31 102 VAL A CA 1
ATOM 752 C C . VAL A 1 102 ? -4.291 -9.388 4.558 1.00 91.31 102 VAL A C 1
ATOM 754 O O . VAL A 1 102 ? -3.523 -9.625 3.626 1.00 91.31 102 VAL A O 1
ATOM 757 N N . ASP A 1 103 ? -5.581 -9.700 4.522 1.00 93.38 103 ASP A N 1
ATOM 758 C CA . ASP A 1 103 ? -6.218 -10.226 3.317 1.00 93.38 103 ASP A CA 1
ATOM 759 C C . ASP A 1 103 ? -6.338 -9.132 2.237 1.00 93.38 103 ASP A C 1
ATOM 761 O O . ASP A 1 103 ? -6.506 -7.953 2.559 1.00 93.38 103 ASP A O 1
ATOM 765 N N . VAL A 1 104 ? -6.225 -9.485 0.951 1.00 92.69 104 VAL A N 1
ATOM 766 C CA . VAL A 1 104 ? -6.247 -8.470 -0.119 1.00 92.69 104 VAL A CA 1
ATOM 767 C C . VAL A 1 104 ? -7.624 -7.811 -0.249 1.00 92.69 104 VAL A C 1
ATOM 769 O O . VAL A 1 104 ? -7.693 -6.600 -0.440 1.00 92.69 104 VAL A O 1
ATOM 772 N N . ASP A 1 105 ? -8.711 -8.561 -0.044 1.00 92.88 105 ASP A N 1
ATOM 773 C CA . ASP A 1 105 ? -10.073 -8.026 -0.092 1.00 92.88 105 ASP A CA 1
ATOM 774 C C . ASP A 1 105 ? -10.374 -7.195 1.166 1.00 92.88 105 ASP A C 1
ATOM 776 O O . ASP A 1 105 ? -11.169 -6.252 1.146 1.00 92.88 105 ASP A O 1
ATOM 780 N N . GLU A 1 106 ? -9.747 -7.522 2.301 1.00 91.56 106 GLU A N 1
ATOM 781 C CA . GLU A 1 106 ? -9.755 -6.657 3.485 1.00 91.56 106 GLU A CA 1
ATOM 782 C C . GLU A 1 106 ? -9.047 -5.329 3.204 1.00 91.56 106 GLU A C 1
ATOM 784 O O . GLU A 1 106 ? -9.627 -4.275 3.462 1.00 91.56 106 GLU A O 1
ATOM 789 N N . TYR A 1 107 ? -7.841 -5.368 2.637 1.00 94.25 107 TYR A N 1
ATOM 790 C CA . TYR A 1 107 ? -7.100 -4.167 2.257 1.00 94.25 107 TYR A CA 1
ATOM 791 C C . TYR A 1 107 ? -7.897 -3.287 1.285 1.00 94.25 107 TYR A C 1
ATOM 793 O O . TYR A 1 107 ? -8.074 -2.097 1.551 1.00 94.25 107 TYR A O 1
ATOM 801 N N . ASP A 1 108 ? -8.435 -3.877 0.214 1.00 93.56 108 ASP A N 1
ATOM 802 C CA . ASP A 1 108 ? -9.198 -3.150 -0.803 1.00 93.56 108 ASP A CA 1
ATOM 803 C C . ASP A 1 108 ? -10.438 -2.472 -0.176 1.00 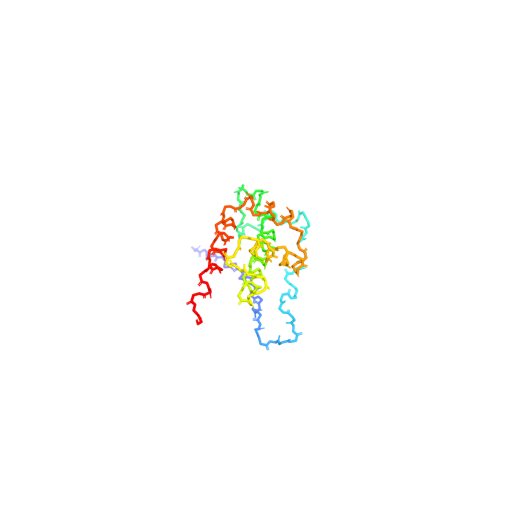93.56 108 ASP A C 1
ATOM 805 O O . ASP A 1 108 ? -10.739 -1.314 -0.476 1.00 93.56 108 ASP A O 1
ATOM 809 N N . ARG A 1 109 ? -11.119 -3.133 0.777 1.00 92.50 109 ARG A N 1
ATOM 810 C CA . ARG A 1 109 ? -12.239 -2.535 1.529 1.00 92.50 109 ARG A CA 1
ATOM 811 C C . ARG A 1 109 ? -11.816 -1.387 2.441 1.00 92.50 109 ARG A C 1
ATOM 813 O O . ARG A 1 109 ? -12.569 -0.421 2.551 1.00 92.50 109 ARG A O 1
ATOM 820 N N . ILE A 1 110 ? -10.670 -1.501 3.116 1.00 91.81 110 ILE A N 1
ATOM 821 C CA . ILE A 1 110 ? -10.149 -0.444 3.994 1.00 91.81 110 ILE A CA 1
ATOM 822 C C . ILE A 1 110 ? -9.825 0.795 3.159 1.00 91.81 110 ILE A C 1
ATOM 824 O O . ILE A 1 110 ? -10.279 1.889 3.484 1.00 91.81 110 ILE A O 1
ATOM 828 N N . VAL A 1 111 ? -9.085 0.620 2.061 1.00 93.62 111 VAL A N 1
ATOM 829 C CA . VAL A 1 111 ? -8.684 1.734 1.197 1.00 93.62 111 VAL A CA 1
ATOM 830 C C . VAL A 1 111 ? -9.901 2.400 0.560 1.00 93.62 111 VAL A C 1
ATOM 832 O O . VAL A 1 111 ? -10.011 3.617 0.616 1.00 93.62 111 VAL A O 1
ATOM 835 N N . ALA A 1 112 ? -10.862 1.639 0.028 1.00 91.94 112 ALA A N 1
ATOM 836 C CA . ALA A 1 112 ? -12.044 2.204 -0.632 1.00 91.94 112 ALA A CA 1
ATOM 837 C C . ALA A 1 112 ? -12.935 3.071 0.282 1.00 91.94 112 ALA A C 1
ATOM 839 O O . ALA A 1 112 ? -13.752 3.847 -0.211 1.00 91.94 112 ALA A O 1
ATOM 840 N N . ARG A 1 113 ? -12.813 2.925 1.607 1.00 90.38 113 ARG A N 1
ATOM 841 C CA . ARG A 1 113 ? -13.587 3.680 2.604 1.00 90.38 113 ARG A CA 1
ATOM 842 C C . ARG A 1 113 ? -12.876 4.935 3.112 1.00 90.38 113 ARG A C 1
ATOM 844 O O . ARG A 1 113 ? -13.500 5.706 3.836 1.00 90.38 113 ARG A O 1
ATOM 851 N N . ASP A 1 114 ? -11.607 5.138 2.760 1.00 89.44 114 ASP A N 1
ATOM 852 C CA . ASP A 1 114 ? -10.769 6.218 3.281 1.00 89.44 114 ASP A CA 1
ATOM 853 C C . ASP A 1 114 ? -10.091 6.980 2.130 1.00 89.44 114 ASP A C 1
ATOM 855 O O . ASP A 1 114 ? -9.166 6.493 1.474 1.00 89.44 114 ASP A O 1
ATOM 859 N N . GLU A 1 115 ? -10.557 8.207 1.886 1.00 89.44 115 GLU A N 1
ATOM 860 C CA . GLU A 1 115 ? -10.064 9.066 0.803 1.00 89.44 115 GLU A CA 1
ATOM 861 C C . GLU A 1 115 ? -8.571 9.392 0.925 1.00 89.44 115 GLU A C 1
ATOM 863 O O . GLU A 1 115 ? -7.869 9.470 -0.087 1.00 89.44 115 GLU A O 1
ATOM 868 N N . GLU A 1 116 ? -8.051 9.521 2.147 1.00 91.94 116 GLU A N 1
ATOM 869 C CA . GLU A 1 116 ? -6.632 9.790 2.366 1.00 91.94 116 GLU A CA 1
ATOM 870 C C . GLU A 1 116 ? -5.781 8.561 2.039 1.00 91.94 116 GLU A C 1
ATOM 872 O O . GLU A 1 116 ? -4.696 8.697 1.470 1.00 91.94 116 GLU A O 1
ATOM 877 N N . LEU A 1 117 ? -6.270 7.355 2.348 1.00 93.44 117 LEU A N 1
ATOM 878 C CA . LEU A 1 117 ? -5.595 6.118 1.954 1.00 93.44 117 LEU A CA 1
ATOM 879 C C . LEU A 1 117 ? -5.640 5.891 0.443 1.00 93.44 117 LEU A C 1
ATOM 881 O O . LEU A 1 117 ? -4.636 5.454 -0.119 1.00 93.44 117 LEU A O 1
ATOM 885 N N . MET A 1 118 ? -6.748 6.220 -0.228 1.00 93.50 118 MET A N 1
ATOM 886 C CA . MET A 1 118 ? -6.819 6.177 -1.695 1.00 93.50 118 MET A CA 1
ATOM 887 C C . MET A 1 118 ? -5.795 7.122 -2.332 1.00 93.50 118 MET A C 1
ATOM 889 O O . MET A 1 118 ? -5.069 6.736 -3.258 1.00 93.50 118 MET A O 1
ATOM 893 N N . ALA A 1 119 ? -5.692 8.348 -1.814 1.00 93.12 119 ALA A N 1
ATOM 894 C CA . ALA A 1 119 ? -4.700 9.316 -2.266 1.00 93.12 119 ALA A CA 1
ATOM 895 C C . ALA A 1 119 ? -3.268 8.825 -1.993 1.00 93.12 119 ALA A C 1
ATOM 897 O O . ALA A 1 119 ? -2.410 8.890 -2.875 1.00 93.12 119 ALA A O 1
ATOM 898 N N . LEU A 1 120 ? -3.010 8.271 -0.805 1.00 94.31 120 LEU A N 1
ATOM 899 C CA . LEU A 1 120 ? -1.706 7.718 -0.446 1.00 94.31 120 LEU A CA 1
ATOM 900 C C . LEU A 1 120 ? -1.315 6.544 -1.349 1.00 94.31 120 LEU A C 1
ATOM 902 O O . LEU A 1 120 ? -0.189 6.515 -1.843 1.00 94.31 120 LEU A O 1
ATOM 906 N N . GLN A 1 121 ? -2.232 5.607 -1.599 1.00 95.81 121 GLN A N 1
ATOM 907 C CA . GLN A 1 121 ? -2.003 4.498 -2.522 1.00 95.81 121 GLN A CA 1
ATOM 908 C C . GLN A 1 121 ? -1.624 5.030 -3.900 1.00 95.81 121 GLN A C 1
ATOM 910 O O . GLN A 1 121 ? -0.613 4.611 -4.455 1.00 95.81 121 GLN A O 1
ATOM 915 N N . THR A 1 122 ? -2.388 5.987 -4.425 1.00 95.69 122 THR A N 1
ATOM 916 C CA . THR A 1 122 ? -2.101 6.608 -5.723 1.00 95.69 122 THR A CA 1
ATOM 917 C C . THR A 1 122 ? -0.688 7.186 -5.753 1.00 95.69 122 THR A C 1
ATOM 919 O O . THR A 1 122 ? 0.083 6.861 -6.651 1.00 95.69 122 THR A O 1
ATOM 922 N N . ASN A 1 123 ? -0.300 7.950 -4.730 1.00 94.88 123 ASN A N 1
ATOM 923 C CA . ASN A 1 123 ? 1.033 8.547 -4.643 1.00 94.88 123 ASN A CA 1
ATOM 924 C C . ASN A 1 123 ? 2.156 7.500 -4.604 1.00 94.88 123 ASN A C 1
ATOM 926 O O . ASN A 1 123 ? 3.152 7.655 -5.307 1.00 94.88 123 ASN A O 1
ATOM 930 N N . VAL A 1 124 ? 1.996 6.423 -3.828 1.00 93.50 124 VAL A N 1
ATOM 931 C CA . VAL A 1 124 ? 2.969 5.315 -3.771 1.00 93.50 124 VAL A CA 1
ATOM 932 C C . VAL A 1 124 ? 3.103 4.642 -5.140 1.00 93.50 124 VAL A C 1
ATOM 934 O O . VAL A 1 124 ? 4.213 4.381 -5.606 1.00 93.50 124 VAL A O 1
ATOM 937 N N . MET A 1 125 ? 1.977 4.402 -5.816 1.00 93.00 125 MET A N 1
ATOM 938 C CA . MET A 1 125 ? 1.960 3.783 -7.140 1.00 93.00 125 MET A CA 1
ATOM 939 C C . MET A 1 125 ? 2.590 4.680 -8.211 1.00 93.00 125 MET A C 1
ATOM 941 O O . MET A 1 125 ? 3.329 4.174 -9.053 1.00 93.00 125 MET A O 1
ATOM 945 N N . GLU A 1 126 ? 2.351 5.993 -8.172 1.00 91.31 126 GLU A N 1
ATOM 946 C CA . GLU A 1 126 ? 3.005 6.968 -9.055 1.00 91.31 126 GLU A CA 1
ATOM 947 C C . GLU A 1 126 ? 4.510 7.063 -8.793 1.00 91.31 126 GLU A C 1
ATOM 949 O O . GLU A 1 126 ? 5.310 7.025 -9.729 1.00 91.31 126 GLU A O 1
ATOM 954 N N . ALA A 1 127 ? 4.921 7.130 -7.525 1.00 87.69 127 ALA A N 1
ATOM 955 C CA . ALA A 1 127 ? 6.331 7.186 -7.156 1.00 87.69 127 ALA A CA 1
ATOM 956 C C . ALA A 1 127 ? 7.095 5.961 -7.680 1.00 87.69 127 ALA A C 1
ATOM 958 O O . ALA A 1 127 ? 8.213 6.095 -8.187 1.00 87.69 127 ALA A O 1
ATOM 959 N N . ALA A 1 128 ? 6.481 4.777 -7.631 1.00 84.00 128 ALA A N 1
ATOM 960 C CA . ALA A 1 128 ? 7.063 3.548 -8.156 1.00 84.00 128 ALA A CA 1
ATOM 961 C C . ALA A 1 128 ? 7.297 3.581 -9.681 1.00 84.00 128 ALA A C 1
ATOM 963 O O . ALA A 1 128 ? 8.233 2.939 -10.159 1.00 84.00 128 ALA A O 1
ATOM 964 N N . ARG A 1 129 ? 6.520 4.367 -10.449 1.00 81.69 129 ARG A N 1
ATOM 965 C CA . ARG A 1 129 ? 6.759 4.560 -11.896 1.00 81.69 129 ARG A CA 1
ATOM 966 C C . ARG A 1 129 ? 8.066 5.307 -12.161 1.00 81.69 129 ARG A C 1
ATOM 968 O O . ARG A 1 129 ? 8.772 5.003 -13.119 1.00 81.69 129 ARG A O 1
ATOM 975 N N . THR A 1 130 ? 8.385 6.279 -11.310 1.00 72.00 130 THR A N 1
ATOM 976 C CA . THR A 1 130 ? 9.486 7.231 -11.523 1.00 72.00 130 THR A CA 1
ATOM 977 C C . THR A 1 130 ? 10.835 6.707 -11.022 1.00 72.00 130 THR A C 1
ATOM 979 O O . THR A 1 130 ? 11.875 7.066 -11.571 1.00 72.00 130 THR A O 1
ATOM 982 N N . HIS A 1 131 ? 10.848 5.805 -10.033 1.00 61.62 131 HIS A N 1
ATOM 983 C CA . H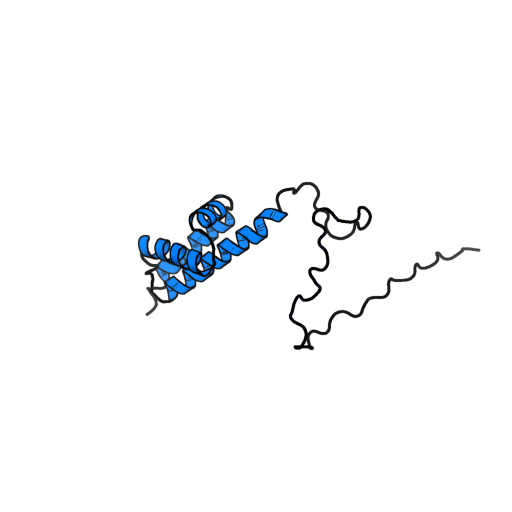IS A 1 131 ? 12.080 5.272 -9.425 1.00 61.62 131 HIS A CA 1
ATOM 984 C C . HIS A 1 131 ? 13.002 4.494 -10.386 1.00 61.62 131 HIS A C 1
ATOM 986 O O . HIS A 1 131 ? 14.155 4.239 -10.049 1.00 61.62 131 HIS A O 1
ATOM 992 N N . ARG A 1 132 ? 12.551 4.161 -11.602 1.00 53.75 132 ARG A N 1
ATOM 993 C CA . ARG A 1 132 ? 13.393 3.545 -12.641 1.00 53.75 132 ARG A CA 1
ATOM 994 C C . ARG A 1 132 ? 14.245 4.517 -13.460 1.00 53.75 132 ARG A C 1
ATOM 996 O O . ARG A 1 132 ? 15.085 4.057 -14.222 1.00 53.75 132 ARG A O 1
ATOM 1003 N N . VAL A 1 133 ? 14.047 5.830 -13.333 1.00 46.88 133 VAL A N 1
ATOM 1004 C CA . VAL A 1 133 ? 14.727 6.829 -14.185 1.00 46.88 133 VAL A CA 1
ATOM 1005 C C . VAL A 1 133 ? 16.104 7.246 -13.630 1.00 46.88 133 VAL A C 1
ATOM 1007 O O . VAL A 1 133 ? 16.848 7.961 -14.294 1.00 46.88 133 VAL A O 1
ATOM 1010 N N . HIS A 1 134 ? 16.487 6.776 -12.438 1.00 37.47 134 HIS A N 1
ATOM 1011 C CA . HIS A 1 134 ? 17.745 7.137 -11.774 1.00 37.47 134 HIS A CA 1
ATOM 1012 C C . HIS A 1 134 ? 18.682 5.937 -11.561 1.00 37.47 134 HIS A C 1
ATOM 1014 O O . HIS A 1 134 ? 19.033 5.630 -10.424 1.00 37.47 134 HIS A O 1
ATOM 1020 N N . PHE A 1 135 ? 19.099 5.281 -12.645 1.00 40.72 135 PHE A N 1
ATOM 1021 C CA . PHE A 1 135 ? 20.296 4.430 -12.671 1.00 40.72 135 PHE A CA 1
ATOM 1022 C C . PHE A 1 135 ? 21.056 4.625 -13.981 1.00 40.72 135 PHE A C 1
ATOM 1024 O O . PHE A 1 135 ? 20.392 4.651 -15.041 1.00 40.72 135 PHE A O 1
#

Foldseek 3Di:
DDDDDDDDDDPPPDDDDDPPDPVDPPPVPVPDDPDPPDDDPPPPPDDPDDDDPPPVPLPVLVVLLVQLLVQLLVCLLVPVPPLLDPVSSVVSSCVSCVVSVHDSVSNVVSCVVDPVSVVSSVVSSVVSNCSVPPD

Secondary structure (DSSP, 8-state):
-PPPPPPPPPP--PPPPPTT-TTS-TTTTS-S---TT---SS--SS---SS-TTTTTHHHHHHHHHHHHHHHHHHHHTTSS-TTSHHHHHHHHHHHHHHHT--HHHHHHHHHT-HHHHHHHHHHHHHHHHTTS--

pLDDT: mean 70.98, std 22.93, range [34.88, 97.75]

Radius of gyration: 23.85 Å; chains: 1; bounding box: 41×51×74 Å

Sequence (135 aa):
MNKSPESQPTPERQPGRDFTDPRRPLGQGVIERADPFGGDMTEGVYGRANVSADIGHGVAERAKAVSVLRKAEELMASGNPDGGTEDGRRRAIELACGRCGVDVDEYDRIVARDEELMALQTNVMEAARTHRVHF